Protein AF-A0A2N3QGZ5-F1 (afdb_monomer_lite)

Foldseek 3Di:
DLLVLVVVDQKDFLVSSCVSVVHDSVVSVVVVVVCVVVQQWDAPDVRIIGGNDPCVSVVCVVPVDPPCPVVVPD

Radius of gyration: 13.06 Å; chains: 1; bounding box: 27×30×35 Å

Secondary structure (DSSP, 8-state):
-HHHHTTT-SEEEHHHHHHHTT--HHHHHHHHHHHHHTTSEE-SSTTEEEESSTTHHHHHHH----S--GGGG-

pLDDT: mean 82.38, std 10.55, range [52.75, 93.88]

Structure (mmCIF, N/CA/C/O backbone):
data_AF-A0A2N3QGZ5-F1
#
_entry.id   AF-A0A2N3QGZ5-F1
#
loop_
_atom_site.group_PDB
_atom_site.id
_atom_site.type_symbol
_atom_site.label_atom_id
_atom_site.label_alt_id
_atom_site.label_comp_id
_atom_site.label_asym_id
_atom_site.label_entity_id
_atom_site.label_seq_id
_atom_site.pdbx_PDB_ins_code
_atom_site.Cartn_x
_atom_site.Cartn_y
_atom_site.Cartn_z
_atom_site.occupancy
_atom_site.B_iso_or_equiv
_atom_site.auth_seq_id
_atom_site.auth_comp_id
_atom_site.auth_asym_id
_atom_site.auth_atom_id
_atom_site.pdbx_PDB_model_num
ATOM 1 N N . MET A 1 1 ? 2.725 0.569 -7.298 1.00 74.44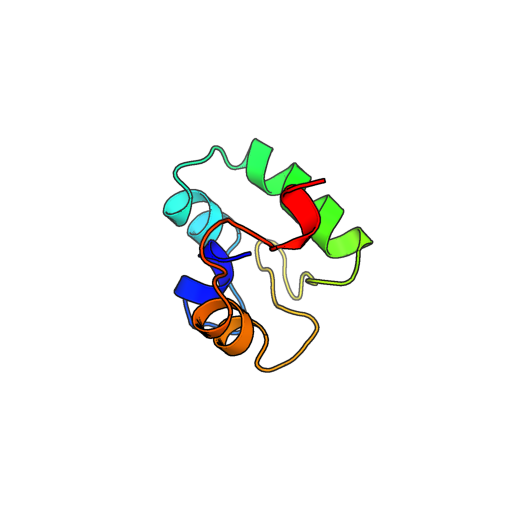 1 MET A N 1
ATOM 2 C CA . MET A 1 1 ? 1.636 -0.314 -6.821 1.00 74.44 1 MET A CA 1
ATOM 3 C C . MET A 1 1 ? 1.446 -1.561 -7.692 1.00 74.44 1 MET A C 1
ATOM 5 O O . MET A 1 1 ? 0.866 -2.513 -7.194 1.00 74.44 1 MET A O 1
ATOM 9 N N . HIS A 1 2 ? 2.012 -1.624 -8.908 1.00 81.44 2 HIS A N 1
ATOM 10 C CA . HIS A 1 2 ? 1.968 -2.808 -9.784 1.00 81.44 2 HIS A CA 1
ATOM 11 C C . HIS A 1 2 ? 2.359 -4.124 -9.090 1.00 81.44 2 HIS A C 1
ATOM 13 O O . HIS A 1 2 ? 1.630 -5.098 -9.154 1.00 81.44 2 HIS A O 1
ATOM 19 N N . ALA A 1 3 ? 3.452 -4.125 -8.325 1.00 82.62 3 ALA A N 1
ATOM 20 C CA . ALA A 1 3 ? 3.887 -5.292 -7.556 1.00 82.62 3 ALA A CA 1
ATOM 21 C C . ALA A 1 3 ? 2.834 -5.837 -6.568 1.00 82.62 3 ALA A C 1
ATOM 23 O O . ALA A 1 3 ? 2.785 -7.035 -6.334 1.00 82.62 3 ALA A O 1
ATOM 24 N N . MET A 1 4 ? 1.989 -4.976 -5.989 1.00 83.12 4 MET A N 1
ATOM 25 C CA . MET A 1 4 ? 0.869 -5.419 -5.147 1.00 83.12 4 MET A CA 1
ATOM 26 C C . MET A 1 4 ? -0.280 -5.969 -5.997 1.00 83.12 4 MET A C 1
ATOM 28 O O . MET A 1 4 ? -0.879 -6.972 -5.633 1.00 83.12 4 MET A O 1
ATOM 32 N N . ALA A 1 5 ? -0.562 -5.342 -7.143 1.00 85.38 5 ALA A N 1
ATOM 33 C CA . ALA A 1 5 ? -1.598 -5.790 -8.071 1.00 85.38 5 ALA A CA 1
ATOM 34 C C . ALA A 1 5 ? -1.278 -7.162 -8.695 1.00 85.38 5 ALA A C 1
ATOM 36 O O . ALA A 1 5 ? -2.146 -8.026 -8.761 1.00 85.38 5 ALA A O 1
ATOM 37 N N . ALA A 1 6 ? -0.013 -7.395 -9.054 1.00 82.12 6 ALA A N 1
ATOM 38 C CA . ALA A 1 6 ? 0.474 -8.645 -9.637 1.00 82.12 6 ALA A CA 1
ATOM 39 C C . ALA A 1 6 ? 0.364 -9.856 -8.694 1.00 82.12 6 ALA A C 1
ATOM 41 O O . ALA A 1 6 ? 0.379 -10.996 -9.149 1.00 82.12 6 ALA A O 1
ATOM 42 N N . LEU A 1 7 ? 0.251 -9.632 -7.379 1.00 79.06 7 LEU A N 1
ATOM 43 C CA . LEU A 1 7 ? 0.028 -10.712 -6.417 1.00 79.06 7 LEU A CA 1
ATOM 44 C C . LEU A 1 7 ? -1.430 -11.199 -6.416 1.00 79.06 7 LEU A C 1
ATOM 46 O O . LEU A 1 7 ? -1.690 -12.257 -5.856 1.00 79.06 7 LEU A O 1
ATOM 50 N N . HIS A 1 8 ? -2.364 -10.470 -7.046 1.00 69.75 8 HIS A N 1
ATOM 51 C CA . HIS A 1 8 ? -3.794 -10.809 -7.133 1.00 69.75 8 HIS A CA 1
ATOM 52 C C . HIS A 1 8 ? -4.447 -11.148 -5.778 1.00 69.75 8 HIS A C 1
ATOM 54 O O . HIS A 1 8 ? -5.411 -11.907 -5.706 1.00 69.75 8 HIS A O 1
ATOM 60 N N . THR A 1 9 ? -3.925 -10.581 -4.688 1.00 73.62 9 THR A N 1
ATOM 61 C CA . THR A 1 9 ? -4.452 -10.762 -3.333 1.00 73.62 9 THR A CA 1
ATOM 62 C C . THR A 1 9 ? -4.875 -9.423 -2.750 1.00 73.62 9 THR A C 1
ATOM 64 O O . THR A 1 9 ? -4.113 -8.459 -2.826 1.00 73.62 9 THR A O 1
ATOM 67 N N . GLU A 1 10 ? -6.029 -9.373 -2.084 1.00 75.12 10 GLU A N 1
ATOM 68 C CA . GLU A 1 10 ? -6.504 -8.149 -1.419 1.00 75.12 10 GLU A CA 1
ATOM 69 C C . GLU A 1 10 ? -5.565 -7.687 -0.296 1.00 75.12 10 GLU A C 1
ATOM 71 O O . GLU A 1 10 ? -5.366 -6.490 -0.090 1.00 75.12 10 GLU A O 1
ATOM 76 N N . VAL A 1 11 ? -4.937 -8.642 0.396 1.00 84.69 11 VAL A N 1
ATOM 77 C CA . VAL A 1 11 ? -3.953 -8.391 1.449 1.00 84.69 11 VAL A CA 1
ATOM 78 C C . VAL A 1 11 ? -2.625 -9.027 1.059 1.00 84.69 11 VAL A C 1
ATOM 80 O O . VAL A 1 11 ? -2.503 -10.247 0.985 1.00 84.69 11 VAL A O 1
ATOM 83 N N . CYS A 1 12 ? -1.611 -8.193 0.858 1.00 86.19 12 CYS A N 1
ATOM 84 C CA . CYS A 1 12 ? -0.265 -8.600 0.478 1.00 86.19 12 CYS A CA 1
ATOM 85 C C . CYS A 1 12 ? 0.692 -8.571 1.677 1.00 86.19 12 CYS A C 1
ATOM 87 O O . CYS A 1 12 ? 0.645 -7.667 2.516 1.00 86.19 12 CYS A O 1
ATOM 89 N N . ASP A 1 13 ? 1.635 -9.512 1.718 1.00 88.94 13 ASP A N 1
ATOM 90 C CA . ASP A 1 13 ? 2.773 -9.438 2.637 1.00 88.94 13 ASP A CA 1
ATOM 91 C C . ASP A 1 13 ? 3.788 -8.399 2.125 1.00 88.94 13 ASP A C 1
ATOM 93 O O . ASP A 1 13 ? 4.245 -8.456 0.981 1.00 88.94 13 ASP A O 1
ATOM 97 N N . SER A 1 14 ? 4.179 -7.455 2.984 1.00 85.31 14 SER A N 1
ATOM 98 C CA . SER A 1 14 ? 5.162 -6.412 2.656 1.00 85.31 14 SER A CA 1
ATOM 99 C C . SER A 1 14 ? 6.504 -7.001 2.193 1.00 85.31 14 SER A C 1
ATOM 101 O O . SER A 1 14 ? 7.184 -6.414 1.349 1.00 85.31 14 SER A O 1
ATOM 103 N N . ALA A 1 15 ? 6.901 -8.155 2.734 1.00 86.12 15 ALA A N 1
ATOM 104 C CA . ALA A 1 15 ? 8.105 -8.873 2.335 1.00 86.12 15 ALA A CA 1
ATOM 105 C C . ALA A 1 15 ? 7.941 -9.551 0.967 1.00 86.12 15 ALA A C 1
ATOM 107 O O . ALA A 1 15 ? 8.890 -9.555 0.183 1.00 86.12 15 ALA A O 1
ATOM 108 N N . ALA A 1 16 ? 6.755 -10.081 0.650 1.00 86.06 16 ALA A N 1
ATOM 109 C CA . ALA A 1 16 ? 6.464 -10.627 -0.678 1.00 86.06 16 ALA A CA 1
ATOM 110 C C . ALA A 1 16 ? 6.496 -9.527 -1.751 1.00 86.06 16 ALA A C 1
ATOM 112 O O . ALA A 1 16 ? 7.128 -9.704 -2.792 1.00 86.06 16 ALA A O 1
ATOM 113 N N . VAL A 1 17 ? 5.933 -8.351 -1.452 1.00 86.06 17 VAL A N 1
ATOM 114 C CA . VAL A 1 17 ? 6.015 -7.170 -2.329 1.00 86.06 17 VAL A CA 1
ATOM 115 C C . VAL A 1 17 ? 7.475 -6.767 -2.559 1.00 86.06 17 VAL A C 1
ATOM 117 O O . VAL A 1 17 ? 7.887 -6.587 -3.704 1.00 86.06 17 VAL A O 1
ATOM 120 N N . ALA A 1 18 ? 8.297 -6.702 -1.506 1.00 86.69 18 ALA A N 1
ATOM 121 C CA . ALA A 1 18 ? 9.721 -6.383 -1.641 1.00 86.69 18 ALA A CA 1
ATOM 122 C C . ALA A 1 18 ? 10.482 -7.387 -2.521 1.00 86.69 18 ALA A C 1
ATOM 124 O O . ALA A 1 18 ? 11.284 -6.979 -3.363 1.00 86.69 18 ALA A O 1
ATOM 125 N N . ARG A 1 19 ? 10.190 -8.687 -2.362 1.00 86.06 19 ARG A N 1
ATOM 126 C CA . ARG A 1 19 ? 10.760 -9.755 -3.196 1.00 86.06 19 ARG A CA 1
ATOM 127 C C . ARG A 1 19 ? 10.360 -9.600 -4.660 1.00 86.06 19 ARG A C 1
ATOM 129 O O . ARG A 1 19 ? 11.238 -9.667 -5.509 1.00 86.06 19 ARG A O 1
ATOM 136 N N . SER A 1 20 ? 9.084 -9.327 -4.941 1.00 84.62 20 SER A N 1
ATOM 137 C CA . SER A 1 20 ? 8.601 -9.125 -6.317 1.00 84.62 20 SER A CA 1
ATOM 138 C C . SER A 1 20 ? 9.241 -7.912 -7.002 1.00 84.62 20 SER A C 1
ATOM 140 O O . SER A 1 20 ? 9.461 -7.919 -8.205 1.00 84.62 20 SER A O 1
ATOM 142 N N . MET A 1 21 ? 9.598 -6.879 -6.231 1.00 83.50 21 MET A N 1
ATOM 143 C CA . MET A 1 21 ? 10.244 -5.673 -6.749 1.00 83.50 21 MET A CA 1
ATOM 144 C C . MET A 1 21 ? 11.772 -5.783 -6.828 1.00 83.50 21 MET A C 1
ATOM 146 O O . MET A 1 21 ? 12.409 -4.818 -7.246 1.00 83.50 21 MET A O 1
ATOM 150 N N . HIS A 1 22 ? 12.376 -6.889 -6.371 1.00 84.25 22 HIS A N 1
ATOM 151 C CA . HIS A 1 22 ? 13.830 -7.044 -6.212 1.00 84.25 22 HIS A CA 1
ATOM 152 C C . HIS A 1 22 ? 14.504 -5.877 -5.452 1.00 84.25 22 HIS A C 1
ATOM 154 O O . HIS A 1 22 ? 15.681 -5.578 -5.655 1.00 84.25 22 HIS A O 1
ATOM 160 N N . LYS A 1 23 ? 13.765 -5.204 -4.556 1.00 82.19 23 LYS A N 1
ATOM 161 C CA . LYS A 1 23 ? 14.243 -4.054 -3.768 1.00 82.19 23 LYS A CA 1
ATOM 162 C C . LYS A 1 23 ? 14.475 -4.438 -2.312 1.00 82.19 23 LYS A C 1
ATOM 164 O O . LYS A 1 23 ? 13.859 -5.361 -1.779 1.00 82.19 23 LYS A O 1
ATOM 169 N N . LYS A 1 24 ? 15.347 -3.688 -1.630 1.00 82.19 24 LYS A N 1
ATOM 170 C CA . LYS A 1 24 ? 15.572 -3.868 -0.191 1.00 82.19 24 LYS A CA 1
ATOM 171 C C . LYS A 1 24 ? 14.312 -3.466 0.584 1.00 82.19 24 LYS A C 1
ATOM 173 O O . LYS A 1 24 ? 13.635 -2.494 0.252 1.00 82.19 24 LYS A O 1
ATOM 178 N N . THR A 1 25 ? 14.029 -4.172 1.675 1.00 78.94 25 THR A N 1
ATOM 179 C CA . THR A 1 25 ? 12.865 -3.927 2.553 1.00 78.94 25 THR A CA 1
ATOM 180 C C . THR A 1 25 ? 12.809 -2.501 3.116 1.00 78.94 25 THR A C 1
ATOM 182 O O . THR A 1 25 ? 11.724 -1.956 3.331 1.00 78.94 25 THR A O 1
ATOM 185 N N . GLN A 1 26 ? 13.967 -1.865 3.312 1.00 81.56 26 GLN A N 1
ATOM 186 C CA . GLN A 1 26 ? 14.074 -0.464 3.734 1.00 81.56 26 GLN A CA 1
ATOM 187 C C . GLN A 1 26 ? 13.494 0.525 2.708 1.00 81.56 26 GLN A C 1
ATOM 189 O O . GLN A 1 26 ? 12.838 1.492 3.095 1.00 81.56 26 GLN A O 1
ATOM 194 N N . ASP A 1 27 ? 13.663 0.264 1.409 1.00 79.75 27 ASP A N 1
ATOM 195 C CA . ASP A 1 27 ? 13.187 1.154 0.343 1.00 79.75 27 ASP A CA 1
ATOM 196 C C . ASP A 1 27 ? 11.665 1.046 0.209 1.00 79.75 27 ASP A C 1
ATOM 198 O O . ASP A 1 27 ? 10.956 2.046 0.080 1.00 79.75 27 ASP A O 1
ATOM 202 N N . ILE A 1 28 ? 11.147 -0.175 0.361 1.00 85.31 28 ILE A N 1
ATOM 203 C CA . ILE A 1 28 ? 9.707 -0.446 0.407 1.00 85.31 28 ILE A CA 1
ATOM 204 C C . ILE A 1 28 ? 9.060 0.184 1.639 1.00 85.31 28 ILE A C 1
ATOM 206 O O . ILE A 1 28 ? 7.931 0.654 1.559 1.00 85.31 28 ILE A O 1
ATOM 210 N N . SER A 1 29 ? 9.764 0.258 2.770 1.00 86.88 29 SER A N 1
ATOM 211 C CA . SER A 1 29 ? 9.226 0.872 3.991 1.00 86.88 29 SER A CA 1
ATOM 212 C C . SER A 1 29 ? 8.909 2.360 3.811 1.00 86.88 29 SER A C 1
ATOM 214 O O . SER A 1 29 ? 7.877 2.817 4.306 1.00 86.88 29 SER A O 1
ATOM 216 N N . LYS A 1 30 ? 9.749 3.102 3.070 1.00 87.94 30 LYS A N 1
ATOM 217 C CA . LYS A 1 30 ? 9.484 4.510 2.724 1.00 87.94 30 LYS A CA 1
ATOM 218 C C . LYS A 1 30 ? 8.276 4.634 1.801 1.00 87.94 30 LYS A C 1
ATOM 220 O O . LYS A 1 30 ? 7.337 5.347 2.136 1.00 87.94 30 LYS A O 1
ATOM 225 N N . ALA A 1 31 ? 8.265 3.879 0.699 1.00 87.88 31 ALA A N 1
ATOM 226 C CA . ALA A 1 31 ? 7.151 3.880 -0.247 1.00 87.88 31 ALA A CA 1
ATOM 227 C C . ALA A 1 31 ? 5.824 3.495 0.429 1.00 87.88 31 ALA A C 1
ATOM 229 O O . ALA A 1 31 ? 4.811 4.155 0.228 1.00 87.88 31 ALA A O 1
ATOM 230 N N . ARG A 1 32 ? 5.839 2.475 1.296 1.00 89.81 32 ARG A N 1
ATOM 231 C CA . ARG A 1 32 ? 4.678 2.049 2.084 1.00 89.81 32 ARG A CA 1
ATOM 232 C C . ARG A 1 32 ? 4.141 3.186 2.945 1.00 89.81 32 ARG A C 1
ATOM 234 O O . ARG A 1 32 ? 2.938 3.410 2.947 1.00 89.81 32 ARG A O 1
ATOM 241 N N . LYS A 1 33 ? 5.011 3.892 3.674 1.00 90.94 33 LYS A N 1
ATOM 242 C CA . LYS A 1 33 ? 4.595 5.001 4.541 1.00 90.94 33 LYS A CA 1
ATOM 243 C C . LYS A 1 33 ? 3.907 6.101 3.731 1.00 90.94 33 LYS A C 1
ATOM 245 O O . LYS A 1 33 ? 2.804 6.494 4.083 1.00 90.94 33 LYS A O 1
ATOM 250 N N . THR A 1 34 ? 4.506 6.508 2.615 1.00 92.06 34 THR A N 1
ATOM 251 C CA . THR A 1 34 ? 3.922 7.522 1.728 1.00 92.06 34 THR A CA 1
ATOM 252 C C . THR A 1 34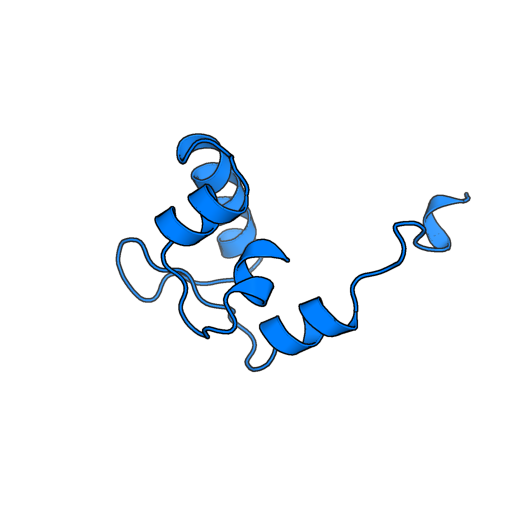 ? 2.570 7.083 1.164 1.00 92.06 34 THR A C 1
ATOM 254 O O . THR A 1 34 ? 1.627 7.861 1.165 1.00 92.06 34 THR A O 1
ATOM 257 N N . LEU A 1 35 ? 2.432 5.831 0.721 1.00 91.00 35 LEU A N 1
ATOM 258 C CA . LEU A 1 35 ? 1.160 5.328 0.186 1.00 91.00 35 LEU A CA 1
ATOM 259 C C . LEU A 1 35 ? 0.051 5.254 1.251 1.00 91.00 35 LEU A C 1
ATOM 261 O O . LEU A 1 35 ? -1.115 5.449 0.914 1.00 91.00 35 LEU A O 1
ATOM 265 N N . ILE A 1 36 ? 0.409 5.001 2.515 1.00 91.69 36 ILE A N 1
ATOM 266 C CA . ILE A 1 36 ? -0.523 5.066 3.653 1.00 91.69 36 ILE A CA 1
ATOM 267 C C . ILE A 1 36 ? -0.928 6.515 3.935 1.00 91.69 36 ILE A C 1
ATOM 269 O O . ILE A 1 36 ? -2.110 6.790 4.111 1.00 91.69 36 ILE A O 1
ATOM 273 N N . GLU A 1 37 ? 0.027 7.447 3.944 1.00 93.88 37 GLU A N 1
ATOM 274 C CA . GLU A 1 37 ? -0.244 8.881 4.138 1.00 93.88 37 GLU A CA 1
ATOM 275 C C . GLU A 1 37 ? -1.154 9.449 3.041 1.00 93.88 37 GLU A C 1
ATOM 277 O O . GLU A 1 37 ? -2.026 10.265 3.324 1.00 93.88 37 GLU A O 1
ATOM 282 N N . LEU A 1 38 ? -1.000 8.972 1.803 1.00 93.00 38 LEU A N 1
ATOM 283 C CA . LEU A 1 38 ? -1.872 9.311 0.676 1.00 93.00 38 LEU A CA 1
ATOM 284 C C . LEU A 1 38 ? -3.238 8.601 0.718 1.00 93.00 38 LEU A C 1
ATOM 286 O O . LEU A 1 38 ? -4.088 8.874 -0.125 1.00 93.00 38 LEU A O 1
ATOM 290 N N . GLY A 1 39 ? -3.455 7.668 1.650 1.00 92.38 39 GLY A N 1
ATOM 291 C CA . GLY A 1 39 ? -4.703 6.908 1.773 1.00 92.38 39 GLY A CA 1
ATOM 292 C C . GLY A 1 39 ? -4.928 5.854 0.683 1.00 92.38 39 GLY A C 1
ATOM 293 O O . GL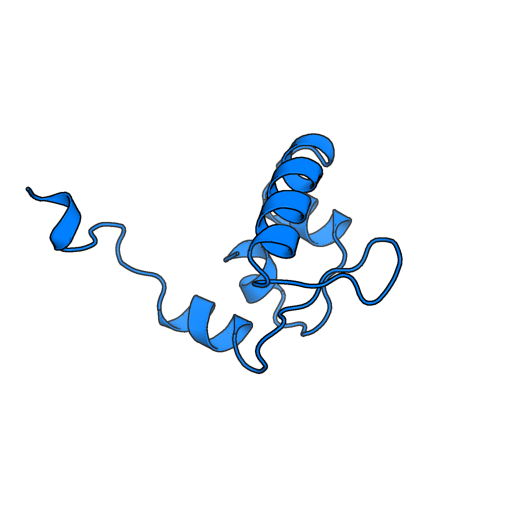Y A 1 39 ? -6.031 5.321 0.563 1.00 92.38 39 GLY A O 1
ATOM 294 N N . LEU A 1 40 ? -3.905 5.523 -0.110 1.00 91.19 40 LEU A N 1
ATOM 295 C CA . LEU A 1 40 ? -4.010 4.569 -1.224 1.00 91.19 40 LEU A CA 1
ATOM 296 C C . LEU A 1 40 ? -3.992 3.110 -0.750 1.00 91.19 40 LEU A C 1
ATOM 298 O O . LEU A 1 40 ? -4.610 2.238 -1.365 1.00 91.19 40 LEU A O 1
ATOM 302 N N . ILE A 1 41 ? -3.277 2.852 0.345 1.00 92.69 41 ILE A N 1
ATOM 303 C CA . ILE A 1 41 ? -3.195 1.544 0.998 1.00 92.69 41 ILE A CA 1
ATOM 304 C C . ILE A 1 41 ? -3.332 1.707 2.514 1.00 92.69 41 ILE A C 1
ATOM 306 O O . ILE A 1 41 ? -3.023 2.765 3.061 1.00 92.69 41 ILE A O 1
ATOM 310 N N . TYR A 1 42 ? -3.700 0.637 3.210 1.00 93.56 42 TYR A N 1
ATOM 311 C CA . TYR A 1 42 ? -3.701 0.567 4.672 1.00 93.56 42 TYR A CA 1
ATOM 312 C C . TYR A 1 42 ? -3.008 -0.713 5.163 1.00 93.56 42 TYR A C 1
ATOM 314 O O . TYR A 1 42 ? -2.714 -1.621 4.382 1.00 93.56 42 TYR A O 1
ATOM 322 N N . ALA A 1 43 ? -2.697 -0.776 6.461 1.00 91.69 43 ALA A N 1
ATOM 323 C CA . ALA A 1 43 ? -2.041 -1.923 7.088 1.00 91.69 43 ALA A CA 1
ATOM 324 C C . ALA A 1 43 ? -3.026 -2.655 8.020 1.00 91.69 43 ALA A C 1
ATOM 326 O O . ALA A 1 43 ? -3.200 -2.214 9.156 1.00 91.69 43 ALA A O 1
ATOM 327 N N . PRO A 1 44 ? -3.673 -3.750 7.572 1.00 89.50 44 PRO A N 1
ATOM 328 C CA . PRO A 1 44 ? -4.622 -4.489 8.410 1.00 89.50 44 PRO A CA 1
ATOM 329 C C . PRO A 1 44 ? -3.935 -5.208 9.579 1.00 89.50 44 PRO A C 1
ATOM 331 O O . PRO A 1 44 ? -4.500 -5.332 10.659 1.00 89.50 44 PRO A O 1
ATOM 334 N N . GLU A 1 45 ? -2.701 -5.673 9.368 1.00 91.19 45 GLU A N 1
ATOM 335 C CA . GLU A 1 45 ? -1.909 -6.423 10.342 1.00 91.19 45 GLU A CA 1
ATOM 336 C C . GLU A 1 45 ? -0.422 -6.066 10.215 1.00 91.19 45 GLU A C 1
ATOM 338 O O . GLU A 1 45 ? 0.040 -5.546 9.192 1.00 91.19 45 GLU A O 1
ATOM 343 N N . ARG A 1 46 ? 0.373 -6.388 11.243 1.00 85.75 46 ARG A N 1
ATOM 344 C CA . ARG A 1 46 ? 1.820 -6.141 11.217 1.00 85.75 46 ARG A CA 1
ATOM 345 C C . ARG A 1 46 ? 2.470 -6.930 10.077 1.00 85.75 46 ARG A C 1
ATOM 347 O O . ARG A 1 46 ? 2.467 -8.152 10.077 1.00 85.75 46 ARG A O 1
ATOM 354 N N . GLY A 1 47 ? 3.080 -6.211 9.137 1.00 86.75 47 GLY A N 1
ATOM 355 C CA . GLY A 1 47 ? 3.747 -6.809 7.975 1.00 86.75 47 GLY A CA 1
ATOM 356 C C . GLY A 1 47 ? 2.847 -6.979 6.752 1.00 86.75 47 GLY A C 1
ATOM 357 O O . GLY A 1 47 ? 3.362 -7.295 5.684 1.00 86.75 47 GLY A O 1
ATOM 358 N N . LYS A 1 48 ? 1.549 -6.678 6.850 1.00 90.06 48 LYS A N 1
ATOM 359 C CA . LYS A 1 48 ? 0.616 -6.757 5.723 1.00 90.06 48 LYS A CA 1
ATOM 360 C C . LYS A 1 48 ? 0.200 -5.380 5.224 1.00 90.06 48 LYS A C 1
ATOM 362 O O . LYS A 1 48 ? 0.226 -4.403 5.972 1.00 90.06 48 LYS A O 1
ATOM 367 N N . VAL A 1 49 ? -0.167 -5.316 3.951 1.00 91.19 49 VAL A N 1
ATOM 368 C CA . VAL A 1 49 ? -0.685 -4.121 3.279 1.00 91.19 49 VAL A CA 1
ATOM 369 C C . VAL A 1 49 ? -1.837 -4.503 2.361 1.00 91.19 49 VAL A C 1
ATOM 371 O O . VAL A 1 49 ? -1.800 -5.557 1.733 1.00 91.19 49 VAL A O 1
ATOM 374 N N . ALA A 1 50 ? -2.846 -3.648 2.278 1.00 92.25 50 ALA A N 1
ATOM 375 C CA . ALA A 1 50 ? -4.027 -3.853 1.447 1.00 92.25 50 ALA A CA 1
ATOM 376 C C . ALA A 1 50 ? -4.448 -2.537 0.790 1.00 92.25 50 ALA A C 1
ATOM 378 O O . ALA A 1 50 ? -4.171 -1.462 1.326 1.00 92.25 50 ALA A O 1
ATOM 379 N N . PHE A 1 51 ? -5.101 -2.611 -0.369 1.00 92.62 51 PHE A N 1
ATOM 380 C CA . PHE A 1 51 ? -5.668 -1.424 -1.007 1.00 92.62 51 PHE A CA 1
ATOM 381 C C . PHE A 1 51 ? -6.863 -0.907 -0.211 1.00 92.62 51 PHE A C 1
ATOM 383 O O . PHE A 1 51 ? -7.678 -1.689 0.272 1.00 92.62 51 PHE A O 1
ATOM 390 N N . THR A 1 52 ? -6.988 0.414 -0.102 1.00 92.31 52 THR A N 1
ATOM 391 C CA . THR A 1 52 ? -8.154 1.034 0.548 1.00 92.31 52 THR A CA 1
ATOM 392 C C . THR A 1 52 ? -9.416 0.884 -0.305 1.00 92.31 52 THR A C 1
ATOM 394 O O . THR A 1 5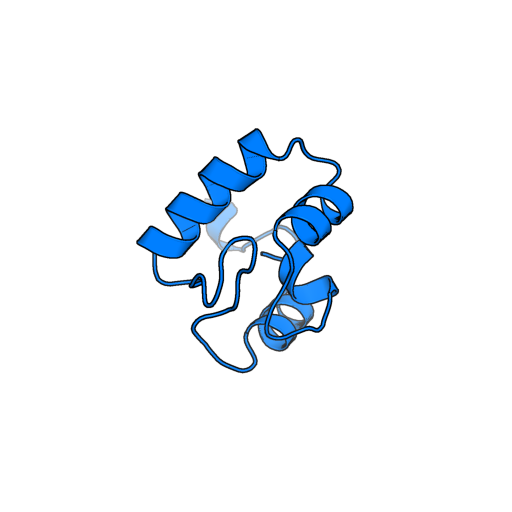2 ? -10.524 0.818 0.219 1.00 92.31 52 THR A O 1
ATOM 397 N N . VAL A 1 53 ? -9.246 0.826 -1.629 1.00 91.19 53 VAL A N 1
ATOM 398 C CA . VAL A 1 53 ? -10.335 0.692 -2.599 1.00 91.19 53 VAL A CA 1
ATOM 399 C C . VAL A 1 53 ? -10.428 -0.768 -3.064 1.00 91.19 53 VAL A C 1
ATOM 401 O O . VAL A 1 53 ? -9.418 -1.312 -3.524 1.00 91.19 53 VAL A O 1
ATOM 404 N N . PRO A 1 54 ? -11.609 -1.409 -2.985 1.00 89.44 54 PRO A N 1
ATOM 405 C CA . PRO A 1 54 ? -11.806 -2.758 -3.510 1.00 89.44 54 PRO A CA 1
ATOM 406 C C . PRO A 1 54 ? -11.663 -2.767 -5.036 1.00 89.44 54 PRO A C 1
ATOM 408 O O . PRO A 1 54 ? -12.049 -1.812 -5.710 1.00 89.44 54 PRO A O 1
ATOM 411 N N . GLY A 1 55 ? -11.102 -3.837 -5.599 1.00 86.31 55 GLY A N 1
ATOM 412 C CA . GLY A 1 55 ? -10.893 -3.940 -7.048 1.00 86.31 55 GLY A CA 1
ATOM 413 C C . GLY A 1 55 ? -9.736 -3.088 -7.602 1.00 86.31 55 GLY A C 1
ATOM 414 O O . GLY A 1 55 ? -9.544 -3.001 -8.816 1.00 86.31 55 GLY A O 1
ATOM 415 N N . MET A 1 56 ? -8.973 -2.407 -6.735 1.00 88.94 56 MET A N 1
ATOM 416 C CA . MET A 1 56 ? -7.878 -1.524 -7.156 1.00 88.94 56 MET A CA 1
ATOM 417 C C . MET A 1 56 ? -6.710 -2.300 -7.777 1.00 88.94 56 MET A C 1
ATOM 419 O O . MET A 1 56 ? -6.050 -1.793 -8.682 1.00 88.94 56 MET A O 1
ATOM 423 N N . ALA A 1 57 ? -6.462 -3.532 -7.326 1.00 86.75 57 ALA A N 1
ATOM 424 C CA . ALA A 1 57 ? -5.450 -4.399 -7.921 1.00 86.75 57 ALA A CA 1
ATOM 425 C C . ALA A 1 57 ? -5.770 -4.665 -9.402 1.00 86.75 57 ALA A C 1
ATOM 427 O O . ALA A 1 57 ? -4.944 -4.415 -10.277 1.00 86.75 57 ALA A O 1
ATOM 428 N N . GLU A 1 58 ? -7.002 -5.078 -9.688 1.00 87.00 58 GLU A N 1
ATOM 429 C CA . GLU A 1 58 ? -7.503 -5.370 -11.028 1.00 87.00 58 GLU A CA 1
ATOM 430 C C . GLU A 1 58 ? -7.536 -4.124 -11.907 1.00 87.00 58 GLU A C 1
ATOM 432 O O . GLU A 1 58 ? -7.239 -4.210 -13.099 1.00 87.00 58 GLU A O 1
ATOM 437 N N . PHE A 1 59 ? -7.882 -2.970 -11.333 1.00 87.06 59 PHE A N 1
ATOM 438 C CA . PHE A 1 59 ? -7.788 -1.693 -12.027 1.00 87.06 59 PHE A CA 1
ATOM 439 C C . PHE A 1 59 ? -6.341 -1.420 -12.452 1.00 87.06 59 PHE A C 1
ATOM 441 O O . PHE A 1 59 ? -6.079 -1.271 -13.641 1.00 87.06 59 PHE A O 1
ATOM 448 N N . ILE A 1 60 ? -5.384 -1.439 -11.520 1.00 85.62 60 ILE A N 1
ATOM 449 C CA . ILE A 1 60 ? -3.968 -1.158 -11.812 1.00 85.62 60 ILE A CA 1
ATOM 450 C C . ILE A 1 60 ? -3.410 -2.115 -12.873 1.00 85.62 60 ILE A C 1
ATOM 452 O O . ILE A 1 60 ? -2.695 -1.667 -13.762 1.00 85.62 60 ILE A O 1
ATOM 456 N N . SER A 1 61 ? -3.760 -3.403 -12.821 1.00 83.25 61 SER A N 1
ATOM 457 C CA . SER A 1 61 ? -3.338 -4.380 -13.834 1.00 83.25 61 SER A CA 1
ATOM 458 C C . SER A 1 61 ? -3.921 -4.119 -15.228 1.00 83.25 61 SER A C 1
ATOM 460 O O . SER A 1 61 ? -3.332 -4.545 -16.214 1.00 83.25 61 SER A O 1
ATOM 462 N N . ARG A 1 62 ? -5.080 -3.455 -15.333 1.00 83.50 62 ARG A N 1
ATOM 463 C CA . ARG A 1 62 ? -5.713 -3.103 -16.619 1.00 83.50 62 ARG A CA 1
ATOM 464 C C . ARG A 1 62 ? -5.242 -1.763 -17.163 1.00 83.50 62 ARG A C 1
ATOM 466 O O . ARG A 1 62 ? -5.204 -1.588 -18.375 1.00 8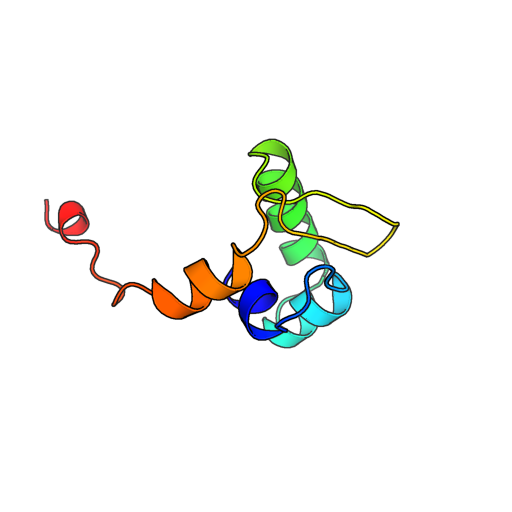3.50 62 ARG A O 1
ATOM 473 N N . VAL A 1 63 ? -4.973 -0.814 -16.270 1.00 79.62 63 VAL A N 1
ATOM 474 C CA . VAL A 1 63 ? -4.662 0.580 -16.611 1.00 79.62 63 VAL A CA 1
ATOM 475 C C . VAL A 1 63 ? -3.160 0.822 -16.582 1.00 79.62 63 VAL A C 1
ATOM 477 O O . VAL A 1 63 ? -2.767 1.969 -16.430 1.00 79.62 63 VAL A O 1
ATOM 480 N N . GLU A 1 64 ? -2.311 -0.209 -16.694 1.00 68.06 64 GLU A N 1
ATOM 481 C CA . GLU A 1 64 ? -0.888 0.029 -16.942 1.00 68.06 64 GLU A CA 1
ATOM 482 C C . GLU A 1 64 ? -0.769 0.944 -18.163 1.00 68.06 64 GLU A C 1
ATOM 484 O O . GLU A 1 64 ? -1.072 0.511 -19.278 1.00 68.06 64 GLU A O 1
ATOM 489 N N . PRO A 1 65 ? -0.419 2.226 -17.967 1.00 55.94 65 PRO A N 1
ATOM 490 C CA . PRO A 1 65 ? -0.234 3.101 -19.092 1.00 55.94 65 PRO A CA 1
ATOM 491 C C . PRO A 1 65 ? 1.046 2.620 -19.769 1.00 55.94 65 PRO A C 1
ATOM 493 O O . PRO A 1 65 ? 2.058 2.399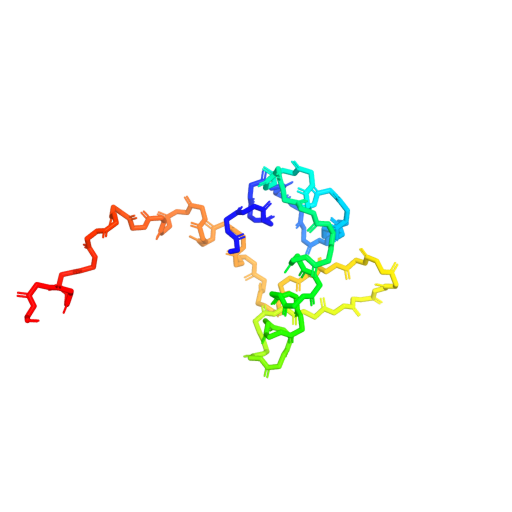 -19.102 1.00 55.94 65 PRO A O 1
ATOM 496 N N . ASP A 1 66 ? 1.016 2.491 -21.096 1.00 55.44 66 ASP A N 1
ATOM 497 C CA . ASP A 1 66 ? 2.224 2.742 -21.880 1.00 55.44 66 ASP A CA 1
ATOM 498 C C . ASP A 1 66 ? 2.840 4.019 -21.287 1.00 55.44 66 ASP A C 1
ATOM 500 O O . ASP A 1 66 ? 2.102 4.980 -21.057 1.00 55.44 66 ASP A O 1
ATOM 504 N N . GLU A 1 67 ? 4.123 3.995 -20.921 1.00 58.25 67 GLU A N 1
ATOM 505 C CA . GLU A 1 67 ? 4.831 4.962 -20.055 1.00 58.25 67 GLU A CA 1
ATOM 506 C C . GLU A 1 67 ? 4.846 6.414 -20.606 1.00 58.25 67 GLU A C 1
ATOM 508 O O . GLU A 1 67 ? 5.585 7.282 -20.157 1.00 58.25 67 GLU A O 1
ATOM 513 N N . GLN A 1 68 ? 3.990 6.707 -21.578 1.00 55.16 68 GLN A N 1
ATOM 514 C CA . GLN A 1 68 ? 3.667 8.000 -22.141 1.00 55.16 68 GLN A CA 1
ATOM 515 C C . GLN A 1 68 ? 2.259 8.424 -21.703 1.00 55.16 68 GLN A C 1
ATOM 517 O O . GLN A 1 68 ? 1.283 8.281 -22.446 1.00 55.16 68 GLN A O 1
ATOM 522 N N . LEU A 1 69 ? 2.141 9.030 -20.519 1.00 59.25 69 LEU A N 1
ATOM 523 C CA . LEU A 1 69 ? 0.985 9.887 -20.274 1.00 59.25 69 LEU A CA 1
ATOM 524 C C . LEU A 1 69 ? 1.061 11.040 -21.295 1.00 59.25 69 LEU A C 1
ATOM 526 O O . LEU A 1 69 ? 2.092 11.706 -21.385 1.00 59.25 69 LEU A O 1
ATOM 530 N N . PRO A 1 70 ? 0.007 11.313 -22.087 1.00 62.72 70 PRO A N 1
ATOM 531 C CA . PRO A 1 70 ? 0.053 12.339 -23.136 1.00 62.72 70 PRO A CA 1
ATOM 532 C C . PRO A 1 70 ? 0.334 13.757 -22.606 1.00 62.72 70 PRO A C 1
ATOM 534 O O . PRO A 1 70 ? 0.643 14.649 -23.391 1.00 62.72 70 PRO A O 1
ATOM 537 N N . TYR A 1 71 ? 0.260 13.957 -21.288 1.00 68.00 71 TYR A N 1
ATOM 538 C CA . TYR A 1 71 ? 0.581 15.206 -20.601 1.00 68.00 71 TYR A CA 1
ATOM 539 C C . TYR A 1 71 ? 2.079 15.398 -20.304 1.00 68.00 71 TYR A C 1
ATOM 541 O O . TYR A 1 71 ? 2.479 16.520 -20.015 1.00 68.00 71 TYR A O 1
ATOM 549 N N . ASP A 1 72 ? 2.912 14.358 -20.438 1.00 66.06 72 ASP A N 1
ATOM 550 C CA . ASP A 1 72 ? 4.372 14.440 -20.246 1.00 66.06 72 ASP A CA 1
ATOM 551 C C . ASP A 1 72 ? 5.110 14.982 -21.491 1.00 66.06 72 ASP A C 1
ATOM 553 O O . ASP A 1 72 ? 6.334 15.095 -21.498 1.00 66.06 72 ASP A O 1
ATOM 557 N N . ARG A 1 73 ? 4.381 15.314 -22.570 1.00 62.59 73 ARG A N 1
ATOM 558 C CA . ARG A 1 73 ? 4.931 15.875 -23.822 1.00 62.59 73 ARG A CA 1
ATOM 559 C C . ARG A 1 73 ? 4.880 17.411 -23.914 1.00 62.59 73 ARG A C 1
ATOM 561 O O . ARG A 1 73 ? 5.014 17.934 -25.021 1.00 62.59 73 ARG A O 1
ATOM 568 N N . CYS A 1 74 ? 4.678 18.121 -22.805 1.00 52.75 74 CYS A N 1
ATOM 569 C CA . CYS A 1 74 ? 4.700 19.590 -22.771 1.00 52.75 74 CYS A CA 1
ATOM 570 C C . CYS A 1 74 ? 6.025 20.138 -22.238 1.00 52.75 74 CYS A C 1
ATOM 572 O O . CYS A 1 74 ? 6.442 19.705 -21.143 1.00 52.75 74 CYS A O 1
#

Organism: NCBI:txid1690

Sequence (74 aa):
MHAMAALHTEVCDSAAVARSMHKKTQDISKARKTLIELGLIYAPERGKVAFTVPGMAEFISRVEPDEQLPYDRC